Protein AF-A0A9N9KG92-F1 (afdb_monomer_lite)

Sequence (81 aa):
YEINHLEFVKGRNATIGLCRSGIQPQPSTINVNYWTLGDTFLANVITAFDFDNLQIGFASTVPGSGTPSNGNDNGNYSKKS

Structure (mmCIF, N/CA/C/O backbone):
data_AF-A0A9N9KG92-F1
#
_entry.id   AF-A0A9N9KG92-F1
#
loop_
_atom_site.group_PDB
_atom_site.id
_atom_site.type_symbol
_atom_site.label_atom_id
_atom_site.label_alt_id
_atom_site.label_comp_id
_atom_site.label_asym_id
_atom_site.label_entity_id
_atom_site.label_seq_id
_atom_site.pdbx_PDB_ins_code
_atom_site.Cartn_x
_atom_site.Cartn_y
_atom_site.Cartn_z
_atom_site.occupancy
_atom_site.B_iso_or_equiv
_atom_site.auth_seq_id
_atom_site.auth_comp_id
_atom_site.auth_asym_id
_atom_site.auth_atom_id
_atom_site.pdbx_PDB_model_num
ATOM 1 N N . TYR A 1 1 ? 5.306 -7.482 6.099 1.00 81.00 1 TYR A N 1
ATOM 2 C CA . TYR A 1 1 ? 5.058 -7.930 4.718 1.00 81.00 1 TYR A CA 1
ATOM 3 C C . TYR A 1 1 ? 6.231 -7.509 3.881 1.00 81.00 1 TYR A C 1
ATOM 5 O O . TYR A 1 1 ? 6.637 -6.358 3.979 1.00 81.00 1 TYR A O 1
ATOM 13 N N . GLU A 1 2 ? 6.792 -8.443 3.132 1.00 83.88 2 GLU A N 1
ATOM 14 C CA . GLU A 1 2 ? 7.845 -8.166 2.167 1.00 83.88 2 GLU A CA 1
ATOM 15 C C . GLU A 1 2 ? 7.218 -8.267 0.780 1.00 83.88 2 GLU A C 1
ATOM 17 O O . GLU A 1 2 ? 6.511 -9.232 0.502 1.00 83.88 2 GLU A O 1
ATOM 22 N N . ILE A 1 3 ? 7.414 -7.233 -0.033 1.00 81.56 3 ILE A N 1
ATOM 23 C CA . ILE A 1 3 ? 6.926 -7.170 -1.410 1.00 81.56 3 ILE A CA 1
ATOM 24 C C . ILE A 1 3 ? 8.154 -7.319 -2.298 1.00 81.56 3 ILE A C 1
ATOM 26 O O . ILE A 1 3 ? 9.127 -6.571 -2.148 1.00 81.56 3 ILE A O 1
ATOM 30 N N . ASN A 1 4 ? 8.136 -8.304 -3.190 1.00 85.56 4 ASN A N 1
ATOM 31 C CA . ASN A 1 4 ? 9.265 -8.567 -4.069 1.00 85.56 4 ASN A CA 1
ATOM 32 C C . ASN A 1 4 ? 9.458 -7.390 -5.038 1.00 85.56 4 ASN A C 1
ATOM 34 O O . ASN A 1 4 ? 8.495 -6.807 -5.529 1.00 85.56 4 ASN A O 1
ATOM 38 N N . HIS A 1 5 ? 10.705 -7.056 -5.379 1.00 83.38 5 HIS A N 1
ATOM 39 C CA . HIS A 1 5 ? 10.988 -5.953 -6.302 1.00 83.38 5 HIS A CA 1
ATOM 40 C C . HIS A 1 5 ? 10.257 -6.075 -7.657 1.00 83.38 5 HIS A C 1
ATOM 42 O O . HIS A 1 5 ? 9.888 -5.064 -8.255 1.00 83.38 5 HIS A O 1
ATOM 48 N N . LEU A 1 6 ? 10.007 -7.304 -8.125 1.00 86.56 6 LEU A N 1
ATOM 49 C CA . LEU A 1 6 ? 9.255 -7.578 -9.351 1.00 86.56 6 LEU A CA 1
ATOM 50 C C . LEU A 1 6 ? 7.767 -7.219 -9.231 1.00 86.56 6 LEU A C 1
ATOM 52 O O . LEU A 1 6 ? 7.149 -6.841 -10.224 1.00 86.56 6 LEU A O 1
ATOM 56 N N . GLU A 1 7 ? 7.198 -7.275 -8.028 1.00 87.31 7 GLU A N 1
ATOM 57 C CA . GLU A 1 7 ? 5.787 -6.965 -7.760 1.00 87.31 7 GLU A CA 1
ATOM 58 C C . GLU A 1 7 ? 5.500 -5.456 -7.824 1.00 87.31 7 GLU A C 1
ATOM 60 O O . GLU A 1 7 ? 4.359 -5.038 -8.036 1.00 87.31 7 GLU A O 1
ATOM 65 N N . PHE A 1 8 ? 6.538 -4.617 -7.734 1.00 89.38 8 PHE A N 1
ATOM 66 C CA . PHE A 1 8 ? 6.426 -3.176 -7.968 1.00 89.38 8 PHE A CA 1
ATOM 67 C C . PHE A 1 8 ? 6.402 -2.801 -9.457 1.00 89.38 8 PHE A C 1
ATOM 69 O O . PHE A 1 8 ? 6.228 -1.626 -9.775 1.00 89.38 8 PHE A O 1
ATOM 76 N N . VAL A 1 9 ? 6.563 -3.738 -10.396 1.00 91.62 9 VAL A N 1
ATOM 77 C CA . VAL A 1 9 ? 6.555 -3.433 -11.836 1.00 91.62 9 VAL A CA 1
ATOM 78 C C . VAL A 1 9 ? 5.143 -3.584 -12.409 1.00 91.62 9 VAL A C 1
ATOM 80 O O . VAL A 1 9 ? 4.613 -4.681 -12.531 1.00 91.62 9 VAL A O 1
ATOM 83 N N . LYS A 1 10 ? 4.530 -2.471 -12.834 1.00 89.81 10 LYS A N 1
ATOM 84 C CA . LYS A 1 10 ? 3.145 -2.417 -13.359 1.00 89.81 10 LYS A CA 1
ATOM 85 C C . LYS A 1 10 ? 3.038 -2.438 -14.880 1.00 89.81 10 LYS A C 1
ATOM 87 O O . LYS A 1 10 ? 1.954 -2.250 -15.435 1.00 89.81 10 LYS A O 1
ATOM 92 N N . GLY A 1 11 ? 4.159 -2.554 -15.573 1.00 87.94 11 GLY A N 1
ATOM 93 C CA . GLY A 1 11 ? 4.189 -2.588 -17.026 1.00 87.94 11 GLY A CA 1
ATOM 94 C C . GLY A 1 11 ? 5.605 -2.477 -17.550 1.00 87.94 11 GLY A C 1
ATOM 95 O O . GLY A 1 11 ? 6.442 -1.792 -16.964 1.00 87.94 11 GLY A O 1
ATOM 96 N N . ARG A 1 12 ? 5.858 -3.142 -18.672 1.00 89.75 12 ARG A N 1
ATOM 97 C CA . ARG A 1 12 ? 7.140 -3.108 -19.366 1.00 89.75 12 ARG A CA 1
ATOM 98 C C . ARG A 1 12 ? 6.931 -2.554 -20.762 1.00 89.75 12 ARG A C 1
ATOM 100 O O . ARG A 1 12 ? 6.114 -3.073 -21.516 1.00 89.75 12 ARG A O 1
ATOM 107 N N . ASN A 1 13 ? 7.701 -1.536 -21.118 1.00 90.25 13 ASN A N 1
ATOM 108 C CA . ASN A 1 13 ? 7.847 -1.131 -22.502 1.00 90.25 13 ASN A CA 1
ATOM 109 C C . ASN A 1 13 ? 9.014 -1.923 -23.108 1.00 90.25 13 ASN A C 1
ATOM 111 O O . ASN A 1 13 ? 10.182 -1.620 -22.863 1.00 90.25 13 ASN A O 1
ATOM 115 N N . ALA A 1 14 ? 8.688 -2.972 -23.865 1.00 84.12 14 ALA A N 1
ATOM 116 C CA . ALA A 1 1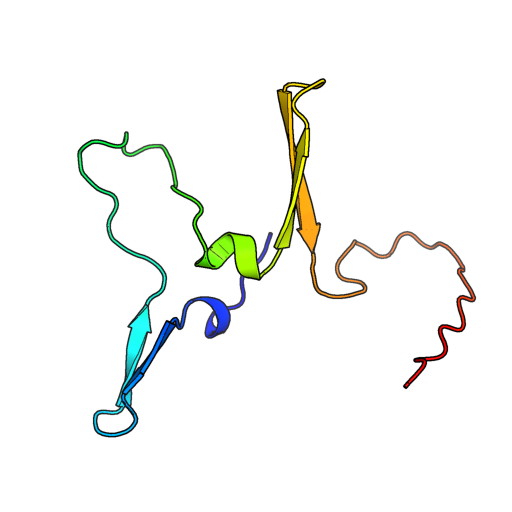4 ? 9.681 -3.875 -24.447 1.00 84.12 14 ALA A CA 1
ATOM 117 C C . ALA A 1 14 ? 10.583 -3.196 -25.493 1.00 84.12 14 ALA A C 1
ATOM 119 O O . ALA A 1 14 ? 11.693 -3.663 -25.722 1.00 84.12 14 ALA A O 1
ATOM 120 N N . THR A 1 15 ? 10.135 -2.086 -26.084 1.00 91.31 15 THR A N 1
ATOM 121 C CA . THR A 1 15 ? 10.846 -1.389 -27.163 1.00 91.31 15 THR A CA 1
ATOM 122 C C . THR A 1 15 ? 11.976 -0.501 -26.646 1.00 91.31 15 THR A C 1
ATOM 124 O O . THR A 1 15 ? 13.027 -0.426 -27.271 1.00 91.31 15 THR A O 1
ATOM 127 N N . ILE A 1 16 ? 11.780 0.162 -25.502 1.00 92.31 16 ILE A N 1
ATOM 128 C CA . ILE A 1 16 ? 12.769 1.093 -24.916 1.00 92.31 16 ILE A CA 1
ATOM 129 C C . ILE A 1 16 ? 13.381 0.578 -23.607 1.00 92.31 16 ILE A C 1
ATOM 131 O O . ILE A 1 16 ? 14.145 1.286 -22.960 1.00 92.31 16 ILE A O 1
ATOM 135 N N . GLY A 1 17 ? 13.023 -0.636 -23.181 1.00 90.88 17 GLY A N 1
ATOM 136 C CA . GLY A 1 17 ? 13.563 -1.273 -21.976 1.00 90.88 17 GLY A CA 1
ATOM 137 C C . GLY A 1 17 ? 13.108 -0.657 -20.648 1.00 90.88 17 GLY A C 1
ATOM 138 O O . GLY A 1 17 ? 13.572 -1.093 -19.598 1.00 90.88 17 GLY A O 1
ATOM 139 N N . LEU A 1 18 ? 12.200 0.324 -20.666 1.00 91.81 18 LEU A N 1
ATOM 140 C CA . LEU A 1 18 ? 11.708 0.986 -19.457 1.00 91.81 18 LEU A CA 1
ATOM 141 C C . LEU A 1 18 ? 10.552 0.213 -18.808 1.00 91.81 18 LEU A C 1
ATOM 143 O O . LEU A 1 18 ? 9.663 -0.311 -19.485 1.00 91.81 18 LEU A O 1
ATOM 147 N N . CYS A 1 19 ? 10.536 0.207 -17.476 1.00 90.94 19 CYS A N 1
ATOM 148 C CA . CYS A 1 19 ? 9.475 -0.367 -16.652 1.00 90.94 19 CYS A CA 1
ATOM 149 C C . CYS A 1 19 ? 8.712 0.739 -15.915 1.00 90.94 19 CYS A C 1
ATOM 151 O O . CYS A 1 19 ? 9.301 1.718 -15.460 1.00 90.94 19 CYS A O 1
ATOM 153 N N . ARG A 1 20 ? 7.394 0.576 -15.766 1.00 92.06 20 ARG A N 1
ATOM 154 C CA . ARG A 1 20 ? 6.546 1.485 -14.987 1.00 92.06 20 ARG A CA 1
ATOM 155 C C . ARG A 1 20 ? 6.471 1.014 -13.536 1.00 92.06 20 ARG A C 1
ATOM 157 O O . ARG A 1 20 ? 6.033 -0.108 -13.285 1.00 92.06 20 ARG A O 1
ATOM 164 N N . SER A 1 21 ? 6.838 1.891 -12.605 1.00 92.56 21 SER A N 1
ATOM 165 C CA . SER A 1 21 ? 6.717 1.649 -11.162 1.00 92.56 21 SER A CA 1
ATOM 166 C C . SER A 1 21 ? 5.256 1.655 -10.697 1.00 92.56 21 SER A C 1
ATOM 168 O O . SER A 1 21 ? 4.452 2.479 -11.138 1.00 92.56 21 SER A O 1
ATOM 170 N N . GLY A 1 22 ? 4.928 0.753 -9.775 1.00 92.38 22 GLY A N 1
ATOM 171 C CA . GLY A 1 22 ? 3.682 0.708 -9.011 1.00 92.38 22 GLY A CA 1
ATOM 172 C C . GLY A 1 22 ? 3.700 1.556 -7.741 1.00 92.38 22 GLY A C 1
ATOM 173 O O . GLY A 1 22 ? 2.692 1.606 -7.044 1.00 92.38 22 GLY A O 1
ATOM 174 N N . ILE A 1 23 ? 4.821 2.219 -7.446 1.00 92.88 23 ILE A N 1
ATOM 175 C CA . ILE A 1 23 ? 4.927 3.256 -6.416 1.00 92.88 23 ILE A CA 1
ATOM 176 C C . ILE A 1 23 ? 4.815 4.609 -7.111 1.00 92.88 23 ILE A C 1
ATOM 178 O O . ILE A 1 23 ? 5.472 4.847 -8.126 1.00 92.88 23 ILE A O 1
ATOM 182 N N . GLN A 1 24 ? 3.987 5.487 -6.558 1.00 91.88 24 GLN A N 1
ATOM 183 C CA . GLN A 1 24 ? 3.748 6.827 -7.078 1.00 91.88 24 GLN A CA 1
ATOM 184 C C . GLN A 1 24 ? 3.966 7.864 -5.970 1.00 91.88 24 GLN A C 1
ATOM 186 O O . GLN A 1 24 ? 3.783 7.536 -4.794 1.00 91.88 24 GLN A O 1
ATOM 191 N N . PRO A 1 25 ? 4.342 9.109 -6.318 1.00 91.81 25 PRO A N 1
ATOM 192 C CA . PRO A 1 25 ? 4.371 10.203 -5.358 1.00 91.81 25 PRO A CA 1
ATOM 193 C C . PRO A 1 25 ? 3.001 10.386 -4.706 1.00 91.81 25 PRO A C 1
ATOM 195 O O . PRO A 1 25 ? 1.970 10.359 -5.382 1.00 91.81 25 PRO A O 1
ATOM 198 N N . GLN A 1 26 ? 2.992 10.587 -3.393 1.00 91.06 26 GLN A N 1
ATOM 199 C CA . GLN A 1 26 ? 1.752 10.794 -2.663 1.00 91.06 26 GLN A CA 1
ATOM 200 C C . GLN A 1 26 ? 1.186 12.199 -2.945 1.00 91.06 26 GLN A C 1
ATOM 202 O O . GLN A 1 26 ? 1.946 13.172 -2.908 1.00 91.06 26 GLN A O 1
ATOM 207 N N . PRO A 1 27 ? -0.128 12.340 -3.211 1.00 89.75 27 PRO A N 1
ATOM 208 C CA . PRO A 1 27 ? -0.757 13.648 -3.352 1.00 89.75 27 PRO A CA 1
ATOM 209 C C . PRO A 1 27 ? -0.595 14.497 -2.089 1.00 89.75 27 PRO A C 1
ATOM 211 O O . PRO A 1 27 ? -0.674 13.984 -0.973 1.00 89.75 27 PRO A O 1
ATOM 214 N N . SER A 1 28 ? -0.458 15.813 -2.259 1.00 90.25 28 SER A N 1
ATOM 215 C CA . SER A 1 28 ? -0.272 16.769 -1.154 1.00 90.25 28 SER A CA 1
ATOM 216 C C . SER A 1 28 ? -1.446 16.837 -0.171 1.00 90.25 28 SER A C 1
ATOM 218 O O . SER A 1 28 ? -1.304 17.374 0.924 1.00 90.25 28 SER A O 1
ATOM 220 N N . THR A 1 29 ? -2.604 16.294 -0.544 1.00 91.19 29 THR A N 1
ATOM 221 C CA . THR A 1 29 ? -3.797 16.205 0.305 1.00 91.19 29 THR A CA 1
ATOM 222 C C . THR A 1 29 ? -3.696 15.122 1.377 1.00 91.19 29 THR A C 1
ATOM 224 O O . THR A 1 29 ? -4.503 15.116 2.302 1.00 91.19 29 THR A O 1
ATOM 227 N N . ILE A 1 30 ? -2.745 14.192 1.260 1.00 88.38 30 ILE A N 1
ATOM 228 C CA . ILE A 1 30 ? -2.529 13.129 2.241 1.00 88.38 30 ILE A CA 1
ATOM 229 C C . ILE A 1 30 ? -1.320 13.503 3.096 1.00 88.38 30 ILE A C 1
ATOM 231 O O . ILE A 1 30 ? -0.272 13.895 2.585 1.00 88.38 30 ILE A O 1
ATOM 235 N N . ASN A 1 31 ? -1.463 13.376 4.413 1.00 89.62 31 ASN A N 1
ATOM 236 C CA . ASN A 1 31 ? -0.400 13.701 5.356 1.00 89.62 31 ASN A CA 1
ATOM 237 C C . ASN A 1 31 ? 0.868 12.858 5.084 1.00 89.62 31 ASN A C 1
ATOM 239 O O . ASN A 1 31 ? 0.796 11.656 4.833 1.00 89.62 31 ASN A O 1
ATOM 243 N N . VAL A 1 32 ? 2.027 13.523 5.139 1.00 87.12 32 VAL A N 1
ATOM 244 C CA . VAL A 1 32 ? 3.352 12.989 4.769 1.00 87.12 32 VAL A CA 1
ATOM 245 C C . VAL A 1 32 ? 3.835 11.816 5.627 1.00 87.12 32 VAL A C 1
ATOM 247 O O . VAL A 1 32 ? 4.739 11.097 5.218 1.00 87.12 32 VAL A O 1
ATOM 250 N N . ASN A 1 33 ? 3.231 11.604 6.795 1.00 92.25 33 ASN A N 1
ATOM 251 C CA . ASN A 1 33 ? 3.564 10.501 7.695 1.00 92.25 33 ASN A CA 1
ATOM 252 C C . ASN A 1 33 ? 2.760 9.226 7.402 1.00 92.25 33 ASN A C 1
ATOM 254 O O . ASN A 1 33 ? 2.959 8.217 8.077 1.00 92.25 33 ASN A O 1
ATOM 258 N N . TYR A 1 34 ? 1.849 9.257 6.426 1.00 92.12 34 TYR A N 1
ATOM 259 C CA . TYR A 1 34 ? 1.055 8.096 6.043 1.00 92.12 34 TYR A CA 1
ATOM 260 C C . TYR A 1 34 ? 1.496 7.543 4.701 1.00 92.12 34 TYR A C 1
ATOM 262 O O . TYR A 1 34 ? 1.774 8.288 3.765 1.00 92.12 34 TYR A O 1
ATOM 270 N N . TRP A 1 35 ? 1.474 6.219 4.603 1.00 91.12 35 TRP A N 1
ATOM 271 C CA . TRP A 1 35 ? 1.604 5.509 3.343 1.00 91.12 35 TRP A CA 1
ATOM 272 C C . TRP A 1 35 ? 0.229 5.086 2.852 1.00 91.12 35 TRP A C 1
ATOM 274 O O . TRP A 1 35 ? -0.560 4.513 3.603 1.00 91.12 35 TRP A O 1
ATOM 284 N N . THR A 1 36 ? -0.035 5.325 1.572 1.00 92.25 36 THR A N 1
ATOM 285 C CA . THR A 1 36 ? -1.221 4.784 0.908 1.00 92.25 36 THR A CA 1
ATOM 286 C C . THR A 1 36 ? -0.894 3.408 0.334 1.00 92.25 36 THR A C 1
ATOM 288 O O . THR A 1 36 ? -0.069 3.289 -0.572 1.00 92.25 36 THR A O 1
ATOM 291 N N . LEU A 1 3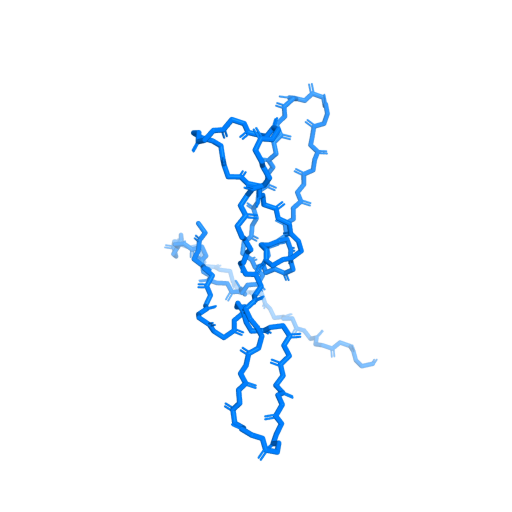7 ? -1.541 2.363 0.852 1.00 93.44 37 LEU A N 1
ATOM 292 C CA . LEU A 1 37 ? -1.374 0.991 0.369 1.00 93.44 37 LEU A CA 1
ATOM 293 C C . LEU A 1 37 ? -2.477 0.657 -0.642 1.00 93.44 37 LEU A C 1
ATOM 295 O O . LEU A 1 37 ? -3.628 0.447 -0.273 1.00 93.44 37 LEU A O 1
ATOM 299 N N . GLY A 1 38 ? -2.113 0.652 -1.926 1.00 92.06 38 GLY A N 1
ATOM 300 C CA . GLY A 1 38 ? -3.019 0.368 -3.040 1.00 92.06 38 GLY A CA 1
ATOM 301 C C . GLY A 1 38 ? -2.872 -1.042 -3.614 1.00 92.06 38 GLY A C 1
ATOM 302 O O . GLY A 1 38 ? -2.379 -1.965 -2.965 1.00 92.06 38 GLY A O 1
ATOM 303 N N . ASP A 1 39 ? -3.256 -1.190 -4.879 1.00 90.56 39 ASP A N 1
ATOM 304 C CA . ASP A 1 39 ? -3.235 -2.450 -5.630 1.00 90.56 39 ASP A CA 1
ATOM 305 C C . ASP A 1 39 ? -1.856 -3.137 -5.642 1.00 90.56 39 ASP A C 1
ATOM 307 O O . ASP A 1 39 ? -1.778 -4.357 -5.588 1.00 90.56 39 ASP A O 1
ATOM 311 N N . THR A 1 40 ? -0.755 -2.378 -5.673 1.00 91.06 40 THR A N 1
ATOM 312 C CA . THR A 1 40 ? 0.616 -2.912 -5.567 1.00 91.06 40 THR A CA 1
ATOM 313 C C . THR A 1 40 ? 0.857 -3.696 -4.278 1.00 91.06 40 THR A C 1
ATOM 315 O O . THR A 1 40 ? 1.580 -4.683 -4.297 1.00 91.06 40 THR A O 1
ATOM 318 N N . PHE A 1 41 ? 0.255 -3.290 -3.164 1.00 92.19 41 PHE A N 1
ATOM 319 C CA . PHE A 1 41 ? 0.363 -4.030 -1.911 1.00 92.19 41 PHE A CA 1
ATOM 320 C C . PHE A 1 41 ? -0.700 -5.131 -1.841 1.00 92.19 41 PHE A C 1
ATOM 322 O O . PHE A 1 41 ? -0.375 -6.297 -1.629 1.00 92.19 41 PHE A O 1
ATOM 329 N N . LEU A 1 42 ? -1.963 -4.772 -2.092 1.00 92.25 42 LEU A N 1
ATOM 330 C CA . LEU A 1 42 ? -3.117 -5.657 -1.915 1.00 92.25 42 LEU A CA 1
ATOM 331 C C . LEU A 1 42 ? -3.126 -6.863 -2.867 1.00 92.25 42 LEU A C 1
ATOM 333 O O . LEU A 1 42 ? -3.723 -7.879 -2.536 1.00 92.25 42 LEU A O 1
ATOM 337 N N . ALA A 1 43 ? -2.466 -6.789 -4.026 1.00 88.81 43 ALA A N 1
ATOM 338 C CA . ALA A 1 43 ? -2.355 -7.931 -4.938 1.00 88.81 43 ALA A CA 1
ATOM 339 C C . ALA A 1 43 ? -1.427 -9.045 -4.419 1.00 88.81 43 ALA A C 1
ATOM 341 O O . ALA A 1 43 ? -1.514 -10.173 -4.897 1.00 88.81 43 ALA A O 1
ATOM 342 N N . ASN A 1 44 ? -0.548 -8.742 -3.460 1.00 88.12 44 ASN A N 1
ATOM 343 C CA . ASN A 1 44 ? 0.488 -9.664 -2.981 1.00 88.12 44 ASN A CA 1
ATOM 344 C C . ASN A 1 44 ? 0.196 -10.217 -1.579 1.00 88.12 44 ASN A C 1
ATOM 346 O O . ASN A 1 44 ? 0.905 -11.100 -1.092 1.00 88.12 44 ASN A O 1
ATOM 350 N N . VAL A 1 45 ? -0.869 -9.740 -0.932 1.00 89.81 45 VAL A N 1
ATOM 351 C CA . VAL A 1 45 ? -1.303 -10.191 0.393 1.00 89.81 45 VAL A CA 1
ATOM 352 C C . VAL A 1 45 ? -2.791 -10.514 0.384 1.00 89.81 45 VAL A C 1
ATOM 354 O O . VAL A 1 45 ? -3.592 -9.834 -0.253 1.00 89.81 45 VAL A O 1
ATOM 357 N N . ILE A 1 46 ? -3.192 -11.528 1.142 1.00 91.88 46 ILE A N 1
ATOM 358 C CA . ILE A 1 46 ? -4.603 -11.697 1.490 1.00 91.88 46 ILE A CA 1
ATOM 359 C C . ILE A 1 46 ? -4.945 -10.592 2.489 1.00 91.88 46 ILE A C 1
ATOM 361 O O . ILE A 1 46 ? -4.218 -10.411 3.463 1.00 91.88 46 ILE A O 1
ATOM 365 N N . THR A 1 47 ? -6.036 -9.864 2.252 1.00 94.94 47 THR A N 1
ATOM 366 C CA . THR A 1 47 ? -6.482 -8.763 3.117 1.00 94.94 47 THR A CA 1
ATOM 367 C C . THR A 1 47 ? -7.865 -9.067 3.678 1.00 94.94 47 THR A C 1
ATOM 369 O O . THR A 1 47 ? -8.780 -9.384 2.919 1.00 94.94 47 THR A O 1
ATOM 372 N N . ALA A 1 48 ? -8.021 -8.946 4.993 1.00 96.38 48 ALA A N 1
ATOM 373 C CA . ALA A 1 48 ? -9.299 -9.060 5.685 1.00 96.38 48 ALA A CA 1
ATOM 374 C C . ALA A 1 48 ? -9.654 -7.722 6.341 1.00 96.38 48 ALA A C 1
ATOM 376 O O . ALA A 1 48 ? -8.852 -7.163 7.088 1.00 96.38 48 ALA A O 1
ATOM 377 N N . PHE A 1 49 ? -10.863 -7.231 6.073 1.00 97.19 49 PHE A N 1
ATOM 378 C CA . PHE A 1 49 ? -11.419 -6.036 6.704 1.00 97.19 49 PHE A CA 1
ATOM 379 C C . PHE A 1 49 ? -12.424 -6.477 7.766 1.00 97.19 49 PHE A C 1
ATOM 381 O O . PHE A 1 49 ? -13.506 -6.957 7.431 1.00 97.19 49 PHE A O 1
ATOM 388 N N . ASP A 1 50 ? -12.045 -6.355 9.033 1.00 97.75 50 ASP A N 1
ATOM 389 C CA . ASP A 1 50 ? -12.858 -6.761 10.175 1.00 97.75 50 ASP A CA 1
ATOM 390 C C . ASP A 1 50 ? -13.466 -5.512 10.819 1.00 97.75 50 ASP A C 1
ATOM 392 O O . ASP A 1 50 ? -12.818 -4.783 11.576 1.00 97.75 50 ASP A O 1
ATOM 396 N N . PHE A 1 51 ? -14.719 -5.243 10.453 1.00 97.69 51 PHE A N 1
ATOM 397 C CA . PHE A 1 51 ? -15.454 -4.070 10.917 1.00 97.69 51 PHE A CA 1
ATOM 398 C C . PHE A 1 51 ? -15.955 -4.211 12.356 1.00 97.69 51 PHE A C 1
ATOM 400 O O . PHE A 1 51 ? -16.141 -3.191 13.016 1.00 97.69 51 PHE A O 1
ATOM 407 N N . ASP A 1 52 ? -16.124 -5.437 12.854 1.00 98.44 52 ASP A N 1
ATOM 408 C CA . ASP A 1 52 ? -16.618 -5.683 14.210 1.00 98.44 52 ASP A CA 1
ATOM 409 C C . ASP A 1 52 ? -15.534 -5.371 15.249 1.00 98.44 52 ASP A C 1
ATOM 411 O O . ASP A 1 52 ? -15.820 -4.800 16.301 1.00 98.44 52 ASP A O 1
ATOM 415 N N . ASN A 1 53 ? -14.272 -5.677 14.926 1.00 98.06 53 ASN A N 1
ATOM 416 C CA . ASN A 1 53 ? -13.124 -5.402 15.795 1.00 98.06 53 ASN A CA 1
ATOM 417 C C . ASN A 1 53 ? -12.306 -4.166 15.375 1.00 98.06 53 ASN A C 1
ATOM 419 O O . ASN A 1 53 ? -11.254 -3.907 15.958 1.00 98.06 53 ASN A O 1
ATOM 423 N N . LEU A 1 54 ? -12.773 -3.397 14.382 1.00 97.75 54 LEU A N 1
ATOM 424 C CA . LEU A 1 54 ? -12.107 -2.194 13.855 1.00 97.75 54 LEU A CA 1
ATOM 425 C C . LEU A 1 54 ? -10.638 -2.433 13.463 1.00 97.75 54 LEU A C 1
ATOM 427 O O . LEU A 1 54 ? -9.758 -1.617 13.750 1.00 97.75 54 LEU A O 1
ATOM 431 N N . GLN A 1 55 ? -10.365 -3.557 12.800 1.00 97.94 55 GLN A N 1
ATOM 432 C CA . GLN A 1 55 ? -9.007 -3.984 12.471 1.00 97.94 55 GLN A CA 1
ATOM 433 C C . GLN A 1 55 ? -8.874 -4.460 11.022 1.00 97.94 55 GLN A C 1
ATOM 435 O O . GLN A 1 55 ? -9.846 -4.792 10.341 1.00 97.94 55 GLN A O 1
ATOM 440 N N . ILE A 1 56 ? -7.629 -4.501 10.549 1.00 97.25 56 ILE A N 1
ATOM 441 C CA . ILE A 1 56 ? -7.276 -5.029 9.232 1.00 97.25 56 ILE A CA 1
ATOM 442 C C . ILE A 1 56 ? -6.260 -6.148 9.427 1.00 97.25 56 ILE A C 1
ATOM 444 O O . ILE A 1 56 ? -5.216 -5.955 10.052 1.00 97.25 56 ILE A O 1
ATOM 448 N N . GLY A 1 57 ? -6.582 -7.320 8.887 1.00 95.81 57 GLY A N 1
ATOM 449 C CA . GLY A 1 57 ? -5.703 -8.477 8.852 1.00 95.81 57 GLY A CA 1
ATOM 450 C C . GLY A 1 57 ? -5.025 -8.601 7.495 1.00 95.81 57 GLY A C 1
ATOM 451 O O . GLY A 1 57 ? -5.633 -8.349 6.455 1.00 95.81 57 GLY A O 1
ATOM 452 N N . PHE A 1 58 ? -3.775 -9.044 7.503 1.00 94.56 58 PHE A N 1
ATOM 453 C CA . PHE A 1 58 ? -3.028 -9.351 6.292 1.00 94.56 58 PHE A CA 1
ATOM 454 C C . PHE A 1 58 ? -2.408 -10.747 6.432 1.00 94.56 58 PHE A C 1
ATOM 456 O O . PHE A 1 58 ? -2.066 -11.172 7.536 1.00 94.56 58 PHE A O 1
ATOM 463 N N . ALA A 1 59 ? -2.260 -11.469 5.326 1.00 90.75 59 ALA A N 1
ATOM 464 C CA . ALA A 1 59 ? -1.555 -12.746 5.290 1.00 90.75 59 ALA A CA 1
ATOM 465 C C . ALA A 1 59 ? -0.767 -12.897 3.986 1.00 90.75 59 ALA A C 1
ATOM 467 O O . ALA A 1 59 ? -1.115 -12.313 2.958 1.00 90.75 59 ALA A O 1
ATOM 468 N N . SER A 1 60 ? 0.313 -13.677 4.032 1.00 84.62 60 SER A N 1
ATOM 469 C CA . SER A 1 60 ? 1.116 -13.961 2.842 1.00 84.62 60 SER A CA 1
ATOM 470 C C . SER A 1 60 ? 0.338 -1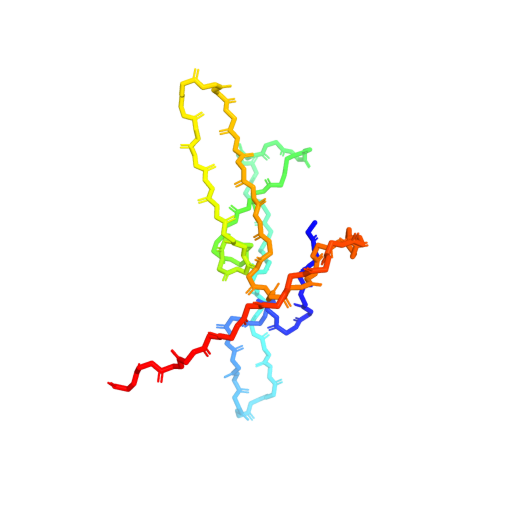4.811 1.842 1.00 84.62 60 SER A C 1
ATOM 472 O O . SER A 1 60 ? -0.355 -15.753 2.224 1.00 84.62 60 SER A O 1
ATOM 474 N N . THR A 1 61 ? 0.486 -14.493 0.558 1.00 76.19 61 THR A N 1
ATOM 475 C CA . THR A 1 61 ? -0.033 -15.307 -0.551 1.00 76.19 61 THR A CA 1
ATOM 476 C C . THR A 1 61 ? 0.885 -16.485 -0.891 1.00 76.19 61 THR A C 1
ATOM 478 O O . THR A 1 61 ? 0.461 -17.408 -1.587 1.00 76.19 61 THR A O 1
ATOM 481 N N . VAL A 1 62 ? 2.121 -16.497 -0.375 1.00 68.88 62 VAL A N 1
ATOM 482 C CA . VAL A 1 62 ? 3.068 -17.604 -0.542 1.00 68.88 62 VAL A CA 1
ATOM 483 C C . VAL A 1 62 ? 2.784 -18.675 0.519 1.00 68.88 62 VAL A C 1
ATOM 485 O O . VAL A 1 62 ? 2.892 -18.385 1.717 1.00 68.88 62 VAL A O 1
ATOM 488 N N . PRO A 1 63 ? 2.463 -19.924 0.130 1.00 49.53 63 PRO A N 1
ATOM 489 C CA . PRO 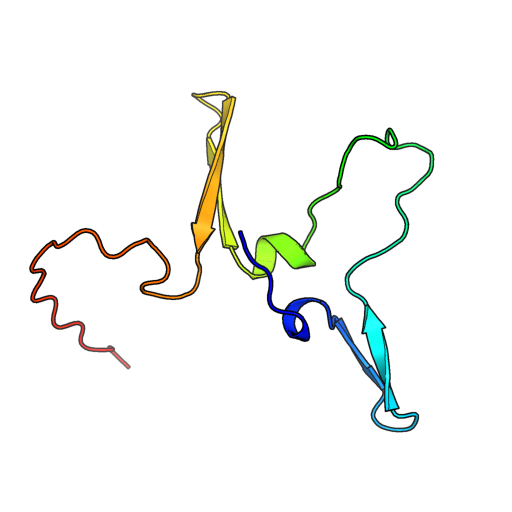A 1 63 ? 2.315 -21.016 1.085 1.00 49.53 63 PRO A CA 1
ATOM 490 C C . PRO A 1 63 ? 3.642 -21.235 1.827 1.00 49.53 63 PRO A C 1
ATOM 492 O O . PRO A 1 63 ? 4.650 -21.560 1.205 1.00 49.53 63 PRO A O 1
ATOM 495 N N . GLY A 1 64 ? 3.650 -21.047 3.150 1.00 51.75 64 GLY A N 1
ATOM 496 C CA . GLY A 1 64 ? 4.804 -21.371 4.000 1.00 51.75 64 GLY A CA 1
ATOM 497 C C . GLY A 1 64 ? 5.756 -20.223 4.356 1.00 51.75 64 GLY A C 1
ATOM 498 O O . GLY A 1 64 ? 6.820 -20.494 4.898 1.00 51.75 64 GLY A O 1
ATOM 499 N N . SER A 1 65 ? 5.404 -18.953 4.114 1.00 47.78 65 SER A N 1
ATOM 500 C CA . SER A 1 65 ? 6.197 -17.816 4.627 1.00 47.78 65 SER A CA 1
ATOM 501 C C . SER A 1 65 ? 5.744 -17.309 6.008 1.00 47.78 65 SER A C 1
ATOM 503 O O . SER A 1 65 ? 6.189 -16.253 6.457 1.00 47.78 65 SER A O 1
ATOM 505 N N . GLY A 1 66 ? 4.839 -18.030 6.678 1.00 43.53 66 GLY A N 1
ATOM 506 C CA . GLY A 1 66 ? 4.746 -17.966 8.133 1.00 43.53 66 GLY A CA 1
ATOM 507 C C . GLY A 1 66 ? 5.974 -18.671 8.695 1.00 43.53 66 GLY A C 1
ATOM 508 O O . GLY A 1 66 ? 6.343 -19.731 8.194 1.00 43.53 66 GLY A O 1
ATOM 509 N N . THR A 1 67 ? 6.636 -18.077 9.685 1.00 44.78 67 THR A N 1
ATOM 510 C CA . THR A 1 67 ? 7.661 -18.745 10.500 1.00 44.78 67 THR A CA 1
ATOM 511 C C . THR A 1 67 ? 7.261 -20.206 10.726 1.00 44.78 67 THR A C 1
ATOM 513 O O . THR A 1 67 ? 6.100 -20.431 11.071 1.00 44.78 67 THR A O 1
ATOM 516 N N . PRO A 1 68 ? 8.155 -21.194 10.532 1.00 39.66 68 PRO A N 1
ATOM 517 C CA . PRO A 1 68 ? 7.798 -22.589 10.727 1.00 39.66 68 PRO A CA 1
ATOM 518 C C . PRO A 1 68 ? 7.484 -22.800 12.209 1.00 39.66 68 PRO A C 1
ATOM 520 O O . PRO A 1 68 ? 8.372 -23.035 13.028 1.00 39.66 68 PRO A O 1
ATOM 523 N N . SER A 1 69 ? 6.212 -22.688 12.583 1.00 45.19 69 SER A N 1
ATOM 524 C CA . SER A 1 69 ? 5.702 -23.333 13.778 1.00 45.19 69 SER A CA 1
ATOM 525 C C . SER A 1 69 ? 5.858 -24.823 13.521 1.00 45.19 69 SER A C 1
ATOM 527 O O . SER A 1 69 ? 5.321 -25.359 12.556 1.00 45.19 69 SER A O 1
ATOM 529 N N . ASN A 1 70 ? 6.671 -25.457 14.360 1.00 42.94 70 ASN A N 1
ATOM 530 C CA . ASN A 1 70 ? 6.991 -26.875 14.352 1.00 42.94 70 ASN A CA 1
ATOM 531 C C . ASN A 1 70 ? 5.718 -27.698 14.644 1.00 42.94 70 ASN A C 1
ATOM 533 O O . ASN A 1 70 ? 5.504 -28.166 15.759 1.00 42.94 70 ASN A O 1
ATOM 537 N N . GLY A 1 71 ? 4.828 -27.776 13.657 1.00 41.78 71 GLY A N 1
ATOM 538 C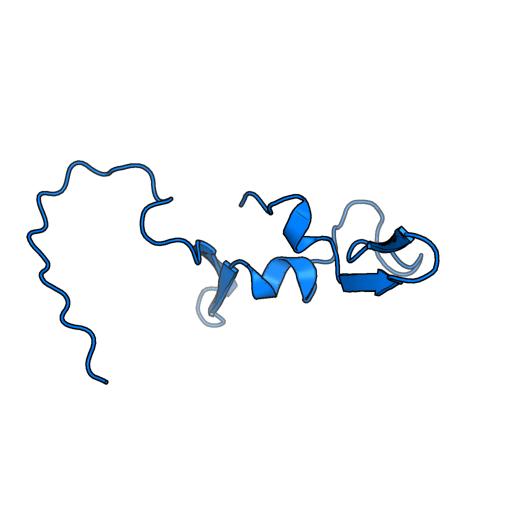 CA . GLY A 1 71 ? 3.553 -28.475 13.675 1.00 41.78 71 GLY A CA 1
ATOM 539 C C . GLY A 1 71 ? 3.563 -29.509 12.561 1.00 41.78 71 GLY A C 1
ATOM 540 O O . GLY A 1 71 ? 3.640 -29.177 11.382 1.00 41.78 71 GLY A O 1
ATOM 541 N N . ASN A 1 72 ? 3.570 -30.771 12.963 1.00 42.94 72 ASN A N 1
ATOM 542 C CA . ASN A 1 72 ? 3.665 -31.934 12.099 1.00 42.94 72 ASN A CA 1
ATOM 543 C C . ASN A 1 72 ? 2.335 -32.157 11.352 1.00 42.94 72 ASN A C 1
ATOM 545 O O . ASN A 1 72 ? 1.553 -33.014 11.752 1.00 42.94 72 ASN A O 1
ATOM 549 N N . ASP A 1 73 ? 2.063 -31.383 10.299 1.00 46.97 73 ASP A N 1
ATOM 550 C CA . ASP A 1 73 ? 0.840 -31.528 9.502 1.00 46.97 73 ASP A CA 1
ATOM 551 C C . ASP A 1 73 ? 1.100 -32.294 8.199 1.00 46.97 73 ASP A C 1
ATOM 553 O O . ASP A 1 73 ? 1.511 -31.758 7.168 1.00 46.97 73 ASP A O 1
ATOM 557 N N . ASN A 1 74 ? 0.796 -33.592 8.251 1.00 45.69 74 ASN A N 1
ATOM 558 C CA . ASN A 1 74 ? 0.619 -34.456 7.087 1.00 45.69 74 ASN A CA 1
ATOM 559 C C . ASN A 1 74 ? -0.673 -34.071 6.337 1.00 45.69 74 ASN A C 1
ATOM 561 O O . ASN A 1 74 ? -1.709 -34.717 6.488 1.00 45.69 74 ASN A O 1
ATOM 565 N N . GLY A 1 75 ? -0.625 -33.015 5.525 1.00 37.56 75 GLY A N 1
ATOM 566 C CA . GLY A 1 75 ? -1.744 -32.566 4.689 1.00 37.56 75 GLY A CA 1
ATOM 567 C C . GLY A 1 75 ? -1.514 -32.841 3.204 1.00 37.56 75 GLY A C 1
ATOM 568 O O . GLY A 1 75 ? -0.937 -32.020 2.497 1.00 37.56 75 GLY A O 1
ATOM 569 N N . ASN A 1 76 ? -1.975 -33.993 2.715 1.00 42.34 76 ASN A N 1
ATOM 570 C CA . ASN A 1 76 ? -1.943 -34.364 1.300 1.00 42.34 76 ASN A CA 1
ATOM 571 C C . ASN A 1 76 ? -3.046 -33.608 0.529 1.00 42.34 76 ASN A C 1
ATOM 573 O O . ASN A 1 76 ? -4.212 -33.998 0.582 1.00 42.34 76 ASN A O 1
ATOM 577 N N . TYR A 1 77 ? -2.706 -32.526 -0.178 1.00 50.69 77 TYR A N 1
ATOM 578 C CA . TYR A 1 77 ? -3.672 -31.775 -0.991 1.00 50.69 77 TYR A CA 1
ATOM 579 C C . TYR A 1 77 ? -3.573 -32.154 -2.473 1.00 50.69 77 TYR A C 1
ATOM 581 O O . TYR A 1 77 ? -2.706 -31.689 -3.212 1.00 50.69 77 TYR A O 1
ATOM 589 N N . SER A 1 78 ? -4.517 -32.987 -2.915 1.00 43.56 78 SER A N 1
ATOM 590 C CA . SER A 1 78 ? -4.778 -33.274 -4.328 1.00 43.56 78 SER A CA 1
ATOM 591 C C . SER A 1 78 ? -5.367 -32.041 -5.021 1.00 43.56 78 SER A C 1
ATOM 593 O O . SER A 1 78 ? -6.469 -31.606 -4.681 1.00 43.56 78 SER A O 1
ATOM 595 N N . LYS A 1 79 ? -4.688 -31.520 -6.053 1.00 37.44 79 LYS A N 1
ATOM 596 C CA . LYS A 1 79 ? -5.288 -30.568 -7.002 1.00 37.44 79 LYS A CA 1
ATOM 597 C C . LYS A 1 79 ? -6.388 -31.282 -7.788 1.00 37.44 79 LYS A C 1
ATOM 599 O O . LYS A 1 79 ? -6.094 -32.196 -8.553 1.00 37.44 79 LYS A O 1
ATOM 604 N N . LYS A 1 80 ? -7.647 -30.873 -7.615 1.00 34.06 80 LYS A N 1
ATOM 605 C CA . LYS A 1 80 ? -8.693 -31.206 -8.589 1.00 34.06 80 LYS A CA 1
ATOM 606 C C . LYS A 1 80 ? -8.547 -30.277 -9.793 1.00 34.06 80 LYS A C 1
ATOM 608 O O . LYS A 1 80 ? -8.566 -29.059 -9.627 1.00 34.06 80 LYS A O 1
ATOM 613 N N . SER A 1 81 ? -8.332 -30.899 -10.951 1.00 47.34 81 SER A N 1
ATOM 614 C CA . SER A 1 81 ? -8.518 -30.304 -12.276 1.00 47.34 81 SER A CA 1
ATOM 615 C C . SER A 1 81 ? -9.993 -30.277 -12.655 1.00 47.34 81 SER A C 1
ATOM 617 O O . SER A 1 81 ? -10.772 -31.044 -12.042 1.00 47.34 81 SER A O 1
#

Radius of gyration: 17.99 Å; chains: 1; bounding box: 30×51×43 Å

Secondary structure (DSSP, 8-state):
----GGGGEEEE-TTT--EEES--PPPTTS-TT-----HHHHTTEEEEEETTTTEEEEEESSTT-S---------------

InterPro domains:
  IPR021109 Aspartic peptidase domain superfamily [G3DSA:2.40.70.10] (1-61)
  IPR021109 Aspartic peptidase domain superfamily [SSF50630] (15-61)
  IPR033121 Peptidase family A1 domain [PF00026] (8-60)
  IPR033121 Peptidase family A1 domain [PS51767] (1-59)

pLDDT: mean 79.6, std 20.36, range [34.06, 98.44]

Or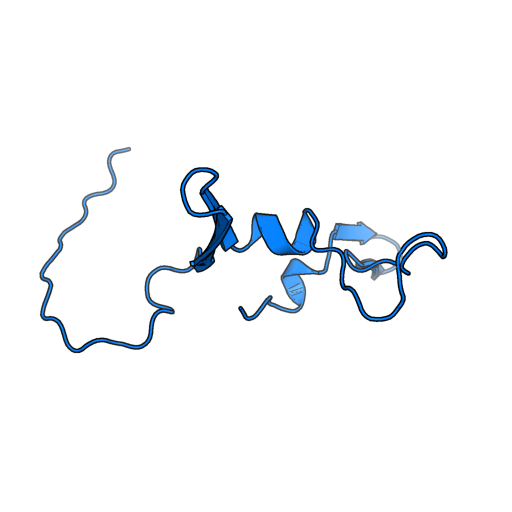ganism: NCBI:txid1433469

Foldseek 3Di:
DDQDPVLQFPDADPVVRDTDGVDDDDDPVDDPVDDDDDPSNCVQWPWDCDPPVRDIDTHGPDPPPPDPPVDPDPDDDDDDD